Protein AF-A0A3M2SUN6-F1 (afdb_monomer_lite)

Sequence (125 aa):
STVTARDPQSGDPTRAFLTVGYGPLTETFTSDVRCDRNNWVVEAKSGAKSADSTGAAEDVFEFLNTKWVLHPLEGSGSERGTRVDLEIALEFRSRVHAAMLGAVKGEMAGVMIEAFEKRIREVGV

pLDDT: mean 75.66, std 15.85, range [38.78, 95.31]

Radius of gyration: 16.29 Å; chains: 1; bounding box: 42×30×49 Å

Secondary structure (DSSP, 8-state):
-EEEEE-TTT--EEEEEEEEEETTEEEEEEEEEEEETTTTEEEEEEETTSTT----S---EEEEEEEEEEEEE--SSS--EEEEEEEEEEEESSTTGGGSHHHHHHHHHHHHHHHHHHHHHHH--

Structure (mmCIF, N/CA/C/O backbone):
data_AF-A0A3M2SUN6-F1
#
_entry.id   AF-A0A3M2SUN6-F1
#
loop_
_atom_site.group_PDB
_atom_site.id
_atom_site.type_symbol
_atom_site.label_atom_id
_atom_site.label_alt_id
_atom_site.label_comp_id
_atom_site.label_asym_id
_atom_site.label_entity_id
_atom_site.label_seq_id
_atom_site.pdbx_PDB_ins_code
_atom_site.Cartn_x
_atom_site.Cartn_y
_atom_site.Cartn_z
_atom_site.occupancy
_atom_site.B_iso_or_equiv
_atom_site.auth_seq_id
_atom_site.auth_comp_id
_atom_site.auth_asym_id
_atom_site.auth_atom_id
_atom_site.pdbx_PDB_model_num
ATOM 1 N N . SER A 1 1 ? 2.542 7.956 -1.408 1.00 74.06 1 SER A N 1
ATOM 2 C CA . SER A 1 1 ? 1.739 7.413 -2.520 1.00 74.06 1 SER A CA 1
ATOM 3 C C . SER A 1 1 ? 0.728 8.453 -2.970 1.00 74.06 1 SER A C 1
ATOM 5 O O . SER A 1 1 ? 0.424 9.363 -2.202 1.00 74.06 1 SER A O 1
ATOM 7 N N . THR A 1 2 ? 0.207 8.318 -4.189 1.00 86.56 2 THR A N 1
ATOM 8 C CA . THR A 1 2 ? -0.761 9.260 -4.776 1.00 86.56 2 THR A CA 1
ATOM 9 C C . THR A 1 2 ? -1.858 8.486 -5.496 1.00 86.56 2 THR A C 1
ATOM 11 O O . THR A 1 2 ? -1.554 7.723 -6.405 1.00 86.56 2 THR A O 1
ATOM 14 N N . VAL A 1 3 ? -3.127 8.668 -5.116 1.00 88.69 3 VAL A N 1
ATOM 15 C CA . VAL A 1 3 ? -4.269 8.057 -5.827 1.00 88.69 3 VAL A CA 1
ATOM 16 C C . VAL A 1 3 ? -4.459 8.762 -7.166 1.00 88.69 3 VAL A C 1
ATOM 18 O O . VAL A 1 3 ? -4.572 9.984 -7.204 1.00 88.69 3 VAL A O 1
ATOM 21 N N . THR A 1 4 ? -4.508 7.995 -8.251 1.00 90.44 4 THR A N 1
ATOM 22 C CA . THR A 1 4 ? -4.609 8.510 -9.626 1.00 90.44 4 THR A CA 1
ATOM 23 C C . THR A 1 4 ? -5.959 8.218 -10.267 1.00 90.44 4 THR A C 1
ATOM 25 O O . THR A 1 4 ? -6.356 8.917 -11.195 1.00 90.44 4 THR A O 1
ATOM 28 N N . ALA A 1 5 ? -6.690 7.220 -9.766 1.00 90.12 5 ALA A N 1
ATOM 29 C CA . ALA A 1 5 ? -8.046 6.917 -10.204 1.00 90.12 5 ALA A CA 1
ATOM 30 C C . ALA A 1 5 ? -8.908 6.409 -9.044 1.00 90.12 5 ALA A C 1
ATOM 32 O O . ALA A 1 5 ? -8.403 5.804 -8.091 1.00 90.12 5 ALA A O 1
ATOM 33 N N . ARG A 1 6 ? -10.216 6.656 -9.143 1.00 95.00 6 ARG A N 1
ATOM 34 C CA . ARG A 1 6 ? -11.236 6.180 -8.206 1.00 95.00 6 ARG A CA 1
ATOM 35 C C . ARG A 1 6 ? -12.403 5.565 -8.959 1.00 95.00 6 ARG A C 1
ATOM 37 O O . ARG A 1 6 ? -12.670 5.954 -10.096 1.00 95.00 6 ARG A O 1
ATOM 44 N N . ASP A 1 7 ? -13.085 4.630 -8.316 1.00 90.31 7 ASP A N 1
ATOM 45 C CA . ASP A 1 7 ? -14.359 4.113 -8.791 1.00 90.31 7 ASP A CA 1
ATOM 46 C C . ASP A 1 7 ? -15.427 5.224 -8.728 1.00 90.31 7 ASP A C 1
ATOM 48 O O . ASP A 1 7 ? -15.547 5.892 -7.695 1.00 90.31 7 ASP A O 1
ATOM 52 N N . PRO A 1 8 ? -16.193 5.467 -9.806 1.00 91.06 8 PRO A N 1
ATOM 53 C CA . PRO A 1 8 ? -17.164 6.557 -9.849 1.00 91.06 8 PRO A CA 1
ATOM 54 C C . PRO A 1 8 ? -18.406 6.321 -8.978 1.00 91.06 8 PRO A C 1
ATOM 56 O O . PRO A 1 8 ? -19.110 7.286 -8.690 1.00 91.06 8 PRO A O 1
ATOM 59 N N . GLN A 1 9 ? -18.702 5.080 -8.577 1.00 91.81 9 GLN A N 1
ATOM 60 C CA . GLN A 1 9 ? -19.863 4.765 -7.743 1.00 91.81 9 GLN A CA 1
ATOM 61 C C . GLN A 1 9 ? -19.510 4.736 -6.255 1.00 91.81 9 GLN A C 1
ATOM 63 O O . GLN A 1 9 ? -20.203 5.359 -5.454 1.00 91.81 9 GLN A O 1
ATOM 68 N N . SER A 1 10 ? -18.442 4.034 -5.870 1.00 90.94 10 SER A N 1
ATOM 69 C CA . SER A 1 10 ? -18.051 3.888 -4.462 1.00 90.94 10 SER A CA 1
ATOM 70 C C . SER A 1 10 ? -17.086 4.974 -3.975 1.00 90.94 10 SER A C 1
ATOM 72 O O . SER A 1 10 ? -16.942 5.180 -2.768 1.00 90.94 10 SER A O 1
ATOM 74 N N . GLY A 1 11 ? -16.400 5.664 -4.893 1.00 91.81 11 GLY A N 1
ATOM 75 C CA . GLY A 1 11 ? -15.329 6.613 -4.577 1.00 91.81 11 GLY A CA 1
ATOM 76 C C . GLY A 1 11 ? -14.022 5.948 -4.125 1.00 91.81 11 GLY A C 1
ATOM 77 O O . GLY A 1 11 ? -13.062 6.650 -3.775 1.00 91.81 11 GLY A O 1
ATOM 78 N N . ASP A 1 12 ? -13.959 4.614 -4.123 1.00 91.56 12 ASP A N 1
ATOM 79 C CA . ASP A 1 12 ? -12.781 3.869 -3.684 1.00 91.56 12 ASP A CA 1
ATOM 80 C C . ASP A 1 12 ? -11.602 4.085 -4.634 1.00 91.56 12 ASP A C 1
ATOM 82 O O . ASP A 1 12 ? -11.799 4.183 -5.846 1.00 91.56 12 ASP A O 1
ATOM 86 N N . PRO A 1 13 ? -10.362 4.171 -4.125 1.00 92.00 13 PRO A N 1
ATOM 87 C CA . PRO A 1 13 ? -9.183 4.168 -4.978 1.00 92.00 13 PRO A CA 1
ATOM 88 C C . PRO A 1 13 ? -9.129 2.901 -5.833 1.00 92.00 13 PRO A C 1
ATOM 90 O O . PRO A 1 13 ? -9.254 1.796 -5.313 1.00 92.00 13 PRO A O 1
ATOM 93 N N . THR A 1 14 ? -8.883 3.067 -7.130 1.00 92.69 14 THR A N 1
ATOM 94 C CA . THR A 1 14 ? -8.721 1.953 -8.080 1.00 92.69 14 THR A CA 1
ATOM 95 C C . THR A 1 14 ? -7.324 1.903 -8.679 1.00 92.69 14 THR A C 1
ATOM 97 O O . THR A 1 14 ? -6.849 0.824 -9.018 1.00 92.69 14 THR A O 1
ATOM 100 N N . ARG A 1 15 ? -6.626 3.045 -8.759 1.00 90.94 15 ARG A N 1
ATOM 101 C CA . ARG A 1 15 ? -5.198 3.112 -9.102 1.00 90.94 15 ARG A CA 1
ATOM 102 C C . ARG A 1 15 ? -4.461 4.139 -8.260 1.00 90.94 15 ARG A C 1
ATOM 104 O O . ARG A 1 15 ? -5.015 5.184 -7.903 1.00 90.94 15 ARG A O 1
ATOM 111 N N . ALA A 1 16 ? -3.198 3.855 -7.975 1.00 88.12 16 ALA A N 1
ATOM 112 C CA . ALA A 1 16 ? -2.313 4.766 -7.269 1.00 88.12 16 ALA A CA 1
ATOM 113 C C . ALA A 1 16 ? -0.861 4.604 -7.721 1.00 88.12 16 ALA A C 1
ATOM 115 O O . ALA A 1 16 ? -0.453 3.539 -8.171 1.00 88.12 16 ALA A O 1
ATOM 116 N N . PHE A 1 17 ? -0.073 5.660 -7.551 1.00 85.44 17 PHE A N 1
ATOM 117 C CA . PHE A 1 17 ? 1.377 5.579 -7.604 1.00 85.44 17 PHE A CA 1
ATOM 118 C C . PHE A 1 17 ? 1.944 5.309 -6.214 1.00 85.44 17 PHE A C 1
ATOM 120 O O . PHE A 1 17 ? 1.608 6.000 -5.240 1.00 85.44 17 PHE A O 1
ATOM 127 N N . LEU A 1 18 ? 2.834 4.327 -6.130 1.00 80.94 18 LEU A N 1
ATOM 128 C CA . LEU A 1 18 ? 3.608 4.013 -4.941 1.00 80.94 18 LEU A CA 1
ATOM 129 C C . LEU A 1 18 ? 5.090 4.201 -5.252 1.00 80.94 18 LEU A C 1
ATOM 131 O O . LEU A 1 18 ? 5.683 3.410 -5.973 1.00 80.94 18 LEU A O 1
ATOM 135 N N . THR A 1 19 ? 5.678 5.253 -4.695 1.00 77.62 19 THR A N 1
ATOM 136 C CA . THR A 1 19 ? 7.118 5.497 -4.783 1.00 77.62 19 THR A CA 1
ATOM 137 C C . THR A 1 19 ? 7.808 4.914 -3.561 1.00 77.62 19 THR A C 1
ATOM 139 O O . THR A 1 19 ? 7.405 5.202 -2.433 1.00 77.62 19 THR A O 1
ATOM 142 N N . VAL A 1 20 ? 8.838 4.109 -3.793 1.00 72.75 20 VAL A N 1
ATOM 143 C CA . VAL A 1 20 ? 9.670 3.477 -2.770 1.00 72.75 20 VAL A CA 1
ATOM 144 C C . VAL A 1 20 ? 11.121 3.872 -3.019 1.00 72.75 20 VAL A C 1
ATOM 146 O O . VAL A 1 20 ? 11.595 3.806 -4.149 1.00 72.75 20 VAL A O 1
ATOM 149 N N . GLY A 1 21 ? 11.824 4.284 -1.965 1.00 67.56 21 GLY A N 1
ATOM 150 C CA . GLY A 1 21 ? 13.260 4.561 -2.000 1.00 67.56 21 GLY A CA 1
ATOM 151 C C . GLY A 1 21 ? 14.049 3.562 -1.154 1.00 67.56 21 GLY A C 1
ATOM 152 O O . GLY A 1 21 ? 13.596 3.184 -0.076 1.00 67.56 21 GLY A O 1
ATOM 153 N N . TYR A 1 22 ? 15.229 3.165 -1.631 1.00 66.25 22 TYR A N 1
ATOM 154 C CA . TYR A 1 22 ? 16.245 2.404 -0.900 1.00 66.25 22 TYR A CA 1
ATOM 155 C C . TYR A 1 22 ? 17.613 3.034 -1.182 1.00 66.25 22 TYR A C 1
ATOM 157 O O . TYR A 1 22 ? 18.109 2.968 -2.306 1.00 66.25 22 TYR A O 1
ATOM 165 N N . GLY A 1 23 ? 18.236 3.649 -0.172 1.00 64.62 23 GLY A N 1
ATOM 166 C CA . GLY A 1 23 ? 19.529 4.318 -0.337 1.00 64.62 23 GLY A CA 1
ATOM 167 C C . GLY A 1 23 ? 19.538 5.266 -1.555 1.00 64.62 23 GLY A C 1
ATOM 168 O O . GLY A 1 23 ? 18.750 6.210 -1.575 1.00 64.62 23 GLY A O 1
ATOM 169 N N . PRO A 1 24 ? 20.394 5.041 -2.575 1.00 64.31 24 PRO A N 1
ATOM 170 C CA . PRO A 1 24 ? 20.425 5.859 -3.791 1.00 64.31 24 PRO A CA 1
ATOM 171 C C . PRO A 1 24 ? 19.343 5.502 -4.828 1.00 64.31 24 PRO A C 1
ATOM 173 O O . PRO A 1 24 ? 19.194 6.219 -5.814 1.00 64.31 24 PRO A O 1
ATOM 176 N N . LEU A 1 25 ? 18.619 4.392 -4.656 1.00 62.59 25 LEU A N 1
ATOM 177 C CA . LEU A 1 25 ? 17.608 3.915 -5.597 1.00 62.59 25 LEU A CA 1
ATOM 178 C C . LEU A 1 25 ? 16.230 4.455 -5.216 1.00 62.59 25 LEU A C 1
ATOM 180 O O . LEU A 1 25 ? 15.852 4.486 -4.047 1.00 62.59 25 LEU A O 1
ATOM 184 N N . THR A 1 26 ? 15.455 4.878 -6.208 1.00 71.06 26 THR A N 1
ATOM 185 C CA . THR A 1 26 ? 14.054 5.272 -6.039 1.00 71.06 26 THR A CA 1
ATOM 186 C C . THR A 1 26 ? 13.261 4.751 -7.219 1.00 71.06 26 THR A C 1
ATOM 188 O O . THR A 1 26 ? 13.636 4.980 -8.365 1.00 71.06 26 THR A O 1
ATOM 191 N N . GLU A 1 27 ? 12.151 4.085 -6.933 1.00 73.38 27 GLU A N 1
ATOM 192 C CA . GLU A 1 27 ? 11.296 3.473 -7.938 1.00 73.38 27 GLU A CA 1
ATOM 193 C C . GLU A 1 27 ? 9.841 3.849 -7.695 1.00 73.38 27 GLU A C 1
ATOM 195 O O . GLU A 1 27 ? 9.403 3.983 -6.553 1.00 73.38 27 GLU A O 1
ATOM 200 N N . THR A 1 28 ? 9.089 4.061 -8.774 1.00 79.31 28 THR A N 1
ATOM 201 C CA . THR A 1 28 ? 7.661 4.374 -8.700 1.00 79.31 28 THR A CA 1
ATOM 202 C C . THR A 1 28 ? 6.857 3.309 -9.413 1.00 79.31 28 THR A C 1
ATOM 204 O O . THR A 1 28 ? 6.967 3.130 -10.62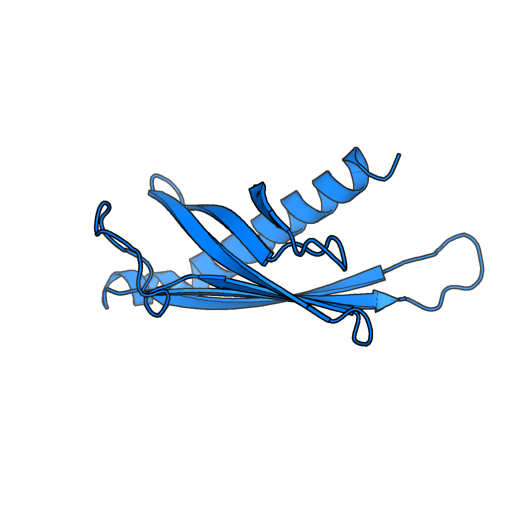1 1.00 79.31 28 THR A O 1
ATOM 207 N N . PHE A 1 29 ? 5.988 2.658 -8.653 1.00 79.94 29 PHE A N 1
ATOM 208 C CA . PHE A 1 29 ? 5.066 1.652 -9.136 1.00 79.94 29 PHE A CA 1
ATOM 209 C C . PHE A 1 29 ? 3.713 2.265 -9.460 1.00 79.94 29 PHE A C 1
ATOM 211 O O . PHE A 1 29 ? 3.179 3.060 -8.686 1.00 79.94 29 PHE A O 1
ATOM 218 N N . THR A 1 30 ? 3.123 1.836 -10.573 1.00 85.31 30 THR A N 1
ATOM 219 C CA . THR A 1 30 ? 1.686 2.002 -10.805 1.00 85.31 30 THR A CA 1
ATOM 220 C C . THR A 1 30 ? 0.973 0.784 -10.246 1.00 85.31 30 THR A C 1
ATOM 222 O O . THR A 1 30 ? 1.209 -0.334 -10.702 1.00 85.31 30 THR A O 1
ATOM 225 N N . SER A 1 31 ? 0.131 1.004 -9.243 1.00 86.06 31 SER A N 1
ATOM 226 C CA . SER A 1 31 ? -0.565 -0.050 -8.516 1.00 86.06 31 SER A CA 1
ATOM 227 C C . SER A 1 31 ? -2.056 -0.036 -8.823 1.00 86.06 31 SER A C 1
ATOM 229 O O . SER A 1 31 ? -2.694 1.019 -8.755 1.00 86.06 31 SER A O 1
ATOM 231 N N . ASP A 1 32 ? -2.621 -1.216 -9.064 1.00 91.06 32 ASP A N 1
ATOM 232 C CA . ASP A 1 32 ? -4.062 -1.445 -9.005 1.00 91.06 32 ASP A CA 1
ATOM 233 C C . ASP A 1 32 ? -4.477 -1.594 -7.540 1.00 91.06 32 ASP A C 1
ATOM 235 O O . ASP A 1 32 ? -3.904 -2.399 -6.797 1.00 91.06 32 ASP A O 1
ATOM 239 N N . VAL A 1 33 ? -5.463 -0.805 -7.117 1.00 92.56 33 VAL A N 1
ATOM 240 C CA . VAL A 1 33 ? -5.933 -0.746 -5.730 1.00 92.56 33 VAL A CA 1
ATOM 241 C C . VAL A 1 33 ? -7.303 -1.397 -5.620 1.00 92.56 33 VAL A C 1
ATOM 243 O O . VAL A 1 33 ? -8.186 -1.173 -6.448 1.0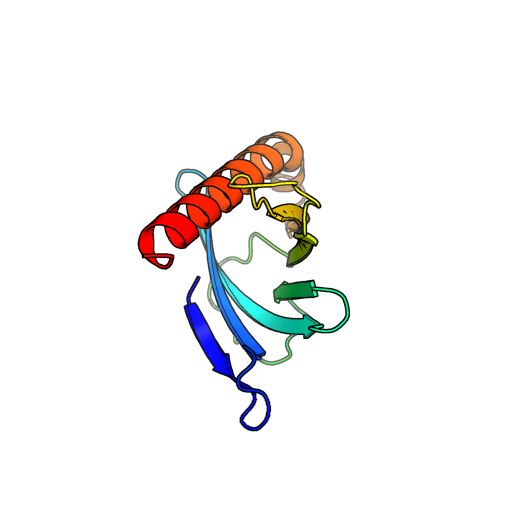0 92.56 33 VAL A O 1
ATOM 246 N N . ARG A 1 34 ? -7.481 -2.224 -4.591 1.00 94.00 34 ARG A N 1
ATOM 247 C CA . ARG A 1 34 ? -8.758 -2.854 -4.253 1.00 94.00 34 ARG A CA 1
ATOM 248 C C . ARG A 1 34 ? -9.070 -2.616 -2.790 1.00 94.00 34 ARG A C 1
ATOM 250 O O . ARG A 1 34 ? -8.221 -2.833 -1.928 1.00 94.00 34 ARG A O 1
ATOM 257 N N . CYS A 1 35 ? -10.302 -2.209 -2.522 1.00 93.56 35 CYS A N 1
ATOM 258 C CA . CYS A 1 35 ? -10.806 -2.002 -1.174 1.00 93.56 35 CYS A CA 1
ATOM 259 C C . CYS A 1 35 ? -11.934 -2.995 -0.900 1.00 93.56 35 CYS A C 1
ATOM 261 O O . CYS A 1 35 ? -12.898 -3.071 -1.658 1.00 93.56 35 CYS A O 1
ATOM 263 N N . ASP A 1 36 ? -11.822 -3.730 0.199 1.00 93.88 36 ASP A N 1
ATOM 264 C CA . ASP A 1 36 ? -12.894 -4.544 0.755 1.00 93.88 36 ASP A CA 1
ATOM 265 C C . ASP A 1 36 ? -13.328 -3.923 2.083 1.00 93.88 36 ASP A C 1
ATOM 267 O O . ASP A 1 36 ? -12.684 -4.083 3.122 1.00 93.88 36 ASP A O 1
ATOM 271 N N . ARG A 1 37 ? -14.430 -3.174 2.031 1.00 89.62 37 ARG A N 1
ATOM 272 C CA . ARG A 1 37 ? -14.983 -2.459 3.187 1.00 89.62 37 ARG A CA 1
ATOM 273 C C . ARG A 1 37 ? -15.620 -3.390 4.215 1.00 89.62 37 ARG A C 1
ATOM 275 O O . ARG A 1 37 ? -15.694 -3.015 5.378 1.00 89.62 37 ARG A O 1
ATOM 282 N N . ASN A 1 38 ? -16.056 -4.583 3.811 1.00 92.25 38 ASN A N 1
ATOM 283 C CA . ASN A 1 38 ? -16.674 -5.540 4.729 1.00 92.25 38 ASN A CA 1
ATOM 284 C C . ASN A 1 38 ? -15.619 -6.187 5.627 1.00 92.25 38 ASN A C 1
ATOM 286 O O . ASN A 1 38 ? -15.869 -6.422 6.806 1.00 92.25 38 ASN A O 1
ATOM 290 N N . ASN A 1 39 ? -14.434 -6.434 5.069 1.00 92.69 39 ASN A N 1
ATOM 291 C CA . ASN A 1 39 ? -13.322 -7.061 5.779 1.00 92.69 39 ASN A CA 1
ATOM 292 C C . ASN A 1 39 ? -12.245 -6.066 6.238 1.00 92.69 39 ASN A C 1
ATOM 294 O O . ASN A 1 39 ? -11.243 -6.486 6.809 1.00 92.69 39 ASN A O 1
ATOM 298 N N . TRP A 1 40 ? -12.439 -4.765 5.996 1.00 93.62 40 TRP A N 1
ATOM 299 C CA . TRP A 1 40 ? -11.473 -3.704 6.305 1.00 93.62 40 TRP A CA 1
ATOM 300 C C . TRP A 1 40 ? -10.083 -3.961 5.708 1.00 93.62 40 TRP A C 1
ATOM 302 O O . TRP A 1 40 ? -9.056 -3.782 6.366 1.00 93.62 40 TRP A O 1
ATOM 312 N N . VAL A 1 41 ? -10.062 -4.383 4.441 1.00 95.00 41 VAL A N 1
ATOM 313 C CA . VAL A 1 41 ? -8.835 -4.709 3.706 1.00 95.00 41 VAL A CA 1
ATOM 314 C C . VAL A 1 41 ? -8.606 -3.720 2.569 1.00 95.00 41 VAL A C 1
ATOM 316 O O . VAL A 1 41 ? -9.518 -3.409 1.803 1.00 95.00 41 VAL A O 1
ATOM 319 N N . VAL A 1 42 ? -7.362 -3.268 2.414 1.00 94.19 42 VAL A N 1
ATOM 320 C CA . VAL A 1 42 ? -6.901 -2.528 1.234 1.00 94.19 42 VAL A CA 1
ATOM 321 C C . VAL A 1 42 ? -5.701 -3.246 0.631 1.00 94.19 42 VAL A C 1
ATOM 323 O O . VAL A 1 42 ? -4.676 -3.413 1.286 1.00 94.19 42 VAL A O 1
ATOM 326 N N . GLU A 1 43 ? -5.815 -3.655 -0.629 1.00 94.12 43 GLU A N 1
ATOM 327 C CA . GLU A 1 43 ? -4.723 -4.251 -1.395 1.00 94.12 43 GLU A CA 1
ATOM 328 C C . GLU A 1 43 ? -4.241 -3.281 -2.474 1.00 94.12 43 GLU A C 1
ATOM 330 O O . GLU A 1 43 ? -5.052 -2.689 -3.183 1.00 94.12 43 GLU A O 1
ATOM 335 N N . ALA A 1 44 ? -2.927 -3.169 -2.652 1.00 91.25 44 ALA A N 1
ATOM 336 C CA . ALA A 1 44 ? -2.317 -2.501 -3.796 1.00 91.25 44 ALA A CA 1
ATOM 337 C C . ALA A 1 44 ? -1.344 -3.467 -4.470 1.00 91.25 44 ALA A C 1
ATOM 339 O O . ALA A 1 44 ? -0.429 -3.972 -3.817 1.00 91.25 44 ALA A O 1
ATOM 340 N N . LYS A 1 45 ? -1.559 -3.745 -5.758 1.00 89.06 45 LYS A N 1
ATOM 341 C CA . LYS A 1 45 ? -0.767 -4.704 -6.537 1.00 89.06 45 LYS A CA 1
ATOM 342 C C . LYS A 1 45 ? -0.075 -3.993 -7.684 1.00 89.06 45 LYS A C 1
ATOM 344 O O . LYS A 1 45 ? -0.728 -3.285 -8.444 1.00 89.06 45 LYS A O 1
ATOM 349 N N . SER A 1 46 ? 1.232 -4.185 -7.801 1.00 81.44 46 SER A N 1
ATOM 350 C CA . SER A 1 46 ? 2.079 -3.490 -8.775 1.00 81.44 46 SER A CA 1
ATOM 351 C C . SER A 1 46 ? 3.117 -4.454 -9.326 1.00 81.44 46 SER A C 1
ATOM 353 O O . SER A 1 46 ? 3.621 -5.272 -8.568 1.00 81.44 46 SER A O 1
ATOM 355 N N . GLY A 1 47 ? 3.444 -4.372 -10.615 1.00 70.69 47 GLY A N 1
ATOM 356 C CA . GLY A 1 47 ? 4.346 -5.321 -11.282 1.00 70.69 47 GLY A CA 1
ATOM 357 C C . GLY A 1 47 ? 3.737 -5.941 -12.540 1.00 70.69 47 GLY A C 1
ATOM 358 O O . GLY A 1 47 ? 2.562 -5.724 -12.838 1.00 70.69 47 GLY A O 1
ATOM 359 N N . ALA A 1 48 ? 4.542 -6.702 -13.286 1.00 53.81 48 ALA A N 1
ATOM 360 C CA . ALA A 1 48 ? 4.415 -7.026 -14.720 1.00 53.81 48 ALA A CA 1
ATOM 361 C C . ALA A 1 48 ? 3.218 -7.904 -15.180 1.00 53.81 48 ALA A C 1
ATOM 363 O O . ALA A 1 48 ? 3.333 -8.699 -16.113 1.00 53.81 48 ALA A O 1
ATOM 364 N N . LYS A 1 49 ? 2.036 -7.754 -14.577 1.00 44.09 49 LYS A N 1
ATOM 365 C CA . LYS A 1 49 ? 0.757 -8.234 -15.131 1.00 44.09 49 LYS A CA 1
ATOM 366 C C . LYS A 1 49 ? -0.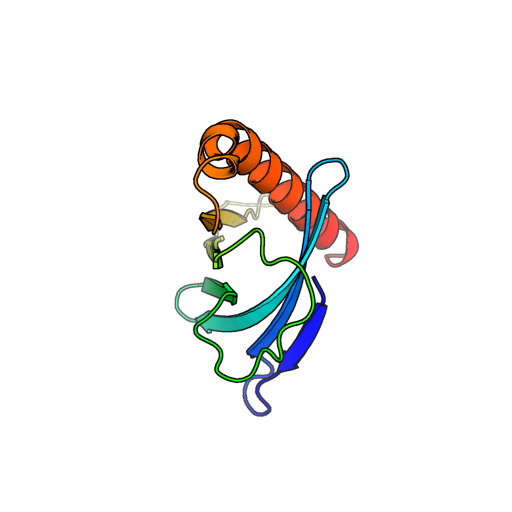274 -7.120 -15.339 1.00 44.09 49 LYS A C 1
ATOM 368 O O . LYS A 1 49 ? -1.460 -7.413 -15.450 1.00 44.09 49 LYS A O 1
ATOM 373 N N . SER A 1 50 ? 0.159 -5.864 -15.431 1.00 41.94 50 SER A N 1
ATOM 374 C CA . SER A 1 50 ? -0.662 -4.802 -16.018 1.00 41.94 50 SER A CA 1
ATOM 375 C C . SER A 1 50 ? -0.173 -4.587 -17.452 1.00 41.94 50 SER A C 1
ATOM 377 O O . SER A 1 50 ? 0.978 -4.219 -17.666 1.00 41.94 50 SER A O 1
ATOM 379 N N . ALA A 1 51 ? -1.007 -4.920 -18.439 1.00 42.56 51 ALA A N 1
ATOM 380 C CA . ALA A 1 51 ? -0.661 -5.061 -19.861 1.00 42.56 51 ALA A CA 1
ATOM 381 C C . ALA A 1 51 ? -0.285 -3.747 -20.589 1.00 42.56 51 ALA A C 1
ATOM 383 O O . ALA A 1 51 ? -0.317 -3.709 -21.814 1.00 42.56 51 ALA A O 1
ATOM 384 N N . ASP A 1 52 ? 0.071 -2.692 -19.853 1.00 45.28 52 ASP A N 1
ATOM 385 C CA . ASP A 1 52 ? 0.188 -1.320 -20.363 1.00 45.28 52 ASP A CA 1
ATOM 386 C C . ASP A 1 52 ? 1.479 -0.593 -19.936 1.00 45.28 52 ASP A C 1
ATOM 388 O O . ASP A 1 52 ? 1.624 0.611 -20.147 1.00 45.28 52 ASP A O 1
ATOM 392 N N . SER A 1 53 ? 2.461 -1.284 -19.344 1.00 43.00 53 SER A N 1
ATOM 393 C CA . SER A 1 53 ? 3.749 -0.655 -19.025 1.00 43.00 53 SER A CA 1
ATOM 394 C C . SER A 1 53 ? 4.652 -0.602 -20.264 1.00 43.00 53 SER A C 1
ATOM 396 O O . SER A 1 53 ? 5.410 -1.534 -20.543 1.00 43.00 53 SER A O 1
ATOM 398 N N . THR A 1 54 ? 4.591 0.502 -21.012 1.00 41.34 54 THR A N 1
ATOM 399 C CA . THR A 1 54 ? 5.623 0.872 -21.990 1.00 41.34 54 THR A CA 1
ATOM 400 C C . THR A 1 54 ? 6.956 1.035 -21.258 1.00 41.34 54 THR A C 1
ATOM 402 O O . THR A 1 54 ? 7.107 1.934 -20.431 1.00 41.34 54 THR A O 1
ATOM 405 N N . GLY A 1 55 ? 7.890 0.120 -21.518 1.00 47.03 55 GLY A N 1
ATOM 406 C CA . GLY A 1 55 ? 9.111 -0.058 -20.736 1.00 47.03 55 GLY A CA 1
ATOM 407 C C . GLY A 1 55 ? 10.052 1.144 -20.745 1.00 47.03 55 GLY A C 1
ATOM 408 O O . GLY A 1 55 ? 10.770 1.370 -21.716 1.00 47.03 55 GLY A O 1
ATOM 409 N N . ALA A 1 56 ? 10.107 1.861 -19.625 1.00 40.53 56 ALA A N 1
ATOM 410 C CA . ALA A 1 56 ? 11.120 2.879 -19.380 1.00 40.53 56 ALA A CA 1
ATOM 411 C C . ALA A 1 56 ? 11.400 3.035 -17.878 1.00 40.53 56 ALA A C 1
ATOM 413 O O . ALA A 1 56 ? 10.839 3.904 -17.220 1.00 40.53 56 ALA A O 1
ATOM 414 N N . ALA A 1 57 ? 12.252 2.151 -17.367 1.00 39.22 57 ALA A N 1
ATOM 415 C CA . ALA A 1 57 ? 13.251 2.323 -16.305 1.00 39.22 57 ALA A CA 1
ATOM 416 C C . ALA A 1 57 ? 13.658 0.911 -15.869 1.00 39.22 57 ALA A C 1
ATOM 418 O O . ALA A 1 57 ? 12.831 0.004 -15.871 1.00 39.22 57 ALA A O 1
ATOM 419 N N . GLU A 1 58 ? 14.940 0.705 -15.594 1.00 49.47 58 GLU A N 1
ATOM 420 C CA . GLU A 1 58 ? 15.524 -0.575 -15.194 1.00 49.47 58 GLU A CA 1
ATOM 421 C C . GLU A 1 58 ? 14.739 -1.198 -14.029 1.00 49.47 58 GLU A C 1
ATOM 423 O O . GLU A 1 58 ? 14.826 -0.752 -12.892 1.00 49.47 58 GLU A O 1
ATOM 428 N N . ASP A 1 59 ? 13.925 -2.201 -14.359 1.00 55.16 59 ASP A N 1
ATOM 429 C CA . ASP A 1 59 ? 12.889 -2.781 -13.500 1.00 55.16 59 ASP A CA 1
ATOM 430 C C . ASP A 1 59 ? 13.562 -3.683 -12.449 1.00 55.16 59 ASP A C 1
ATOM 432 O O . ASP A 1 59 ? 13.832 -4.868 -12.682 1.00 55.16 59 ASP A O 1
ATOM 436 N N . VAL A 1 60 ? 13.951 -3.088 -11.320 1.00 57.66 60 VAL A N 1
ATOM 437 C CA . VAL A 1 60 ? 14.637 -3.783 -10.223 1.00 57.66 60 VAL A CA 1
ATOM 438 C C . VAL A 1 60 ? 13.671 -4.764 -9.547 1.00 57.66 60 VAL A C 1
ATOM 440 O O . VAL A 1 60 ? 14.081 -5.872 -9.176 1.00 57.66 60 VAL A O 1
ATOM 443 N N . PHE A 1 61 ? 12.382 -4.419 -9.477 1.00 62.94 61 PHE A N 1
ATOM 444 C CA . PHE A 1 61 ? 11.325 -5.249 -8.904 1.00 62.94 61 PHE A CA 1
ATOM 445 C C . PHE A 1 61 ? 10.439 -5.870 -9.992 1.00 62.94 61 PHE A C 1
ATOM 447 O O . PHE A 1 61 ? 10.005 -5.224 -10.932 1.00 62.94 61 PHE A O 1
ATOM 454 N N . GLU A 1 62 ? 10.134 -7.157 -9.861 1.00 69.75 62 GLU A N 1
ATOM 455 C CA . GLU A 1 62 ? 9.141 -7.833 -10.698 1.00 69.75 62 GLU A CA 1
ATOM 456 C C . GLU A 1 62 ? 7.715 -7.488 -10.258 1.00 69.75 62 GLU A C 1
ATOM 458 O O . GLU A 1 62 ? 6.832 -7.267 -11.095 1.00 69.75 62 GLU A O 1
ATOM 463 N N . PHE A 1 63 ? 7.505 -7.415 -8.940 1.00 76.88 63 PHE A N 1
ATOM 464 C CA . PHE A 1 63 ? 6.270 -6.929 -8.346 1.00 76.88 63 PHE A CA 1
ATOM 465 C C . PHE A 1 63 ? 6.474 -6.390 -6.928 1.00 76.88 63 PHE A C 1
ATOM 467 O O . PHE A 1 63 ? 7.383 -6.795 -6.201 1.00 76.88 63 PHE A O 1
ATOM 474 N N . LEU A 1 64 ? 5.548 -5.524 -6.523 1.00 80.94 64 LEU A N 1
ATOM 475 C CA . LEU A 1 64 ? 5.343 -5.064 -5.160 1.00 80.94 64 LEU A CA 1
ATOM 476 C C . LEU A 1 64 ? 3.843 -5.073 -4.863 1.00 80.94 64 LEU A C 1
ATOM 478 O O . LEU A 1 64 ? 3.071 -4.283 -5.416 1.00 80.94 64 LEU A O 1
ATOM 482 N N . ASN A 1 65 ? 3.453 -5.957 -3.953 1.00 87.69 65 ASN A N 1
ATOM 483 C CA . ASN A 1 65 ? 2.097 -6.096 -3.458 1.00 87.69 65 ASN A CA 1
ATOM 484 C C . ASN A 1 65 ? 2.067 -5.743 -1.974 1.00 87.69 65 ASN A C 1
ATOM 486 O O . ASN A 1 65 ? 2.851 -6.267 -1.180 1.00 87.69 65 ASN A O 1
ATOM 490 N N . THR A 1 66 ? 1.128 -4.886 -1.600 1.00 89.44 66 THR A N 1
ATOM 491 C CA . THR A 1 66 ? 0.855 -4.562 -0.200 1.00 89.44 66 THR A CA 1
ATOM 492 C C . THR A 1 66 ? -0.589 -4.890 0.124 1.00 89.44 66 THR A C 1
ATOM 494 O O . THR A 1 66 ? -1.482 -4.674 -0.699 1.00 89.44 66 THR A O 1
ATOM 497 N N . LYS A 1 67 ? -0.815 -5.428 1.317 1.00 93.50 67 LYS A N 1
ATOM 498 C CA . LYS A 1 67 ? -2.140 -5.685 1.864 1.00 93.50 67 LYS A CA 1
ATOM 499 C C . LYS A 1 67 ? -2.183 -5.133 3.279 1.00 93.50 67 LYS A C 1
ATOM 501 O O . LYS A 1 67 ? -1.352 -5.473 4.115 1.00 93.50 67 LYS A O 1
ATOM 506 N N . TRP A 1 68 ? -3.158 -4.272 3.508 1.00 93.19 68 TRP A N 1
ATOM 507 C CA . TRP A 1 68 ? -3.410 -3.607 4.772 1.00 93.19 68 TRP A CA 1
ATOM 508 C C . TRP A 1 68 ? -4.708 -4.157 5.333 1.00 93.19 68 TRP A C 1
ATOM 510 O O . TRP A 1 68 ? -5.728 -4.117 4.645 1.00 93.19 68 TRP A O 1
ATOM 520 N N . VAL A 1 69 ? -4.670 -4.665 6.558 1.00 95.31 69 VAL A N 1
ATOM 521 C CA . VAL A 1 69 ? -5.851 -5.165 7.266 1.00 95.31 69 VAL A CA 1
ATOM 522 C C . VAL A 1 69 ? -6.031 -4.342 8.529 1.00 95.31 69 VAL A C 1
ATOM 524 O O . VAL A 1 69 ? -5.103 -4.216 9.329 1.00 95.31 69 VAL A O 1
ATOM 527 N N . LEU A 1 70 ? -7.207 -3.739 8.691 1.00 92.19 70 LEU A N 1
ATOM 528 C CA . LEU A 1 70 ? -7.518 -2.912 9.848 1.00 92.19 70 LEU A CA 1
ATOM 529 C C . LEU A 1 70 ? -8.402 -3.694 10.820 1.00 92.19 70 LEU A C 1
ATOM 531 O O . LEU A 1 70 ? -9.462 -4.201 10.461 1.00 92.19 70 LEU A O 1
ATOM 535 N N . HIS A 1 71 ? -7.974 -3.740 12.074 1.00 91.75 71 HIS A N 1
ATOM 536 C CA . HIS A 1 71 ? -8.669 -4.395 13.169 1.00 91.75 71 HIS A CA 1
ATOM 537 C C . HIS A 1 71 ? -9.052 -3.345 14.217 1.00 91.75 71 HIS A C 1
ATOM 539 O O . HIS A 1 71 ? -8.165 -2.796 14.882 1.00 91.75 71 HIS A O 1
ATOM 545 N N . PRO A 1 72 ? -10.351 -3.046 14.392 1.00 87.25 72 PRO A N 1
ATOM 546 C CA . PRO A 1 72 ? -10.806 -2.229 15.508 1.00 87.25 72 PRO A CA 1
ATOM 547 C C . PRO A 1 72 ? -10.374 -2.881 16.824 1.00 87.25 72 PRO A C 1
ATOM 549 O O . PRO A 1 72 ? -10.601 -4.074 17.027 1.00 87.25 72 PRO A O 1
ATOM 552 N N . LEU A 1 73 ? -9.729 -2.118 17.706 1.00 85.75 73 LEU A N 1
ATOM 553 C CA . LEU A 1 73 ? -9.446 -2.590 19.055 1.00 85.75 73 LEU A CA 1
ATOM 554 C C . LEU A 1 73 ? -10.621 -2.197 19.945 1.00 85.75 73 LEU A C 1
ATOM 556 O O . LEU A 1 73 ? -10.931 -1.015 20.099 1.00 85.75 73 LEU A O 1
ATOM 560 N N . GLU A 1 74 ? -11.280 -3.204 20.510 1.00 76.69 74 GLU A N 1
ATOM 561 C CA . GLU A 1 74 ? -12.315 -3.022 21.523 1.00 76.69 74 GLU A CA 1
ATOM 562 C C . GLU A 1 74 ? -11.663 -2.388 22.764 1.00 76.69 74 GLU A C 1
ATOM 564 O O . GLU A 1 74 ? -10.897 -3.036 23.477 1.00 76.69 74 GLU A O 1
ATOM 569 N N . GLY A 1 75 ? -11.927 -1.103 22.997 1.00 63.25 75 GLY A N 1
ATOM 570 C CA . GLY A 1 75 ? -11.448 -0.359 24.160 1.00 63.25 75 GLY A CA 1
ATOM 571 C C . GLY A 1 75 ? -12.618 0.250 24.927 1.00 63.25 75 GLY A C 1
ATOM 572 O O . GLY A 1 75 ? -13.497 0.881 24.338 1.00 63.25 75 GLY A O 1
ATOM 573 N N . SER A 1 76 ? -12.647 0.083 26.249 1.00 56.00 76 SER A N 1
ATOM 574 C CA . SER A 1 76 ? -13.597 0.788 27.113 1.00 56.00 76 SER A CA 1
ATOM 575 C C . SER A 1 76 ? -13.045 2.175 27.468 1.00 56.00 76 SER A C 1
ATOM 577 O O . SER A 1 76 ? -12.085 2.271 28.226 1.00 56.00 76 SER A O 1
ATOM 579 N N . GLY A 1 77 ? -13.649 3.251 26.953 1.00 65.12 77 GLY A N 1
ATOM 580 C CA . GLY A 1 77 ? -13.292 4.638 27.298 1.00 65.12 77 GLY A CA 1
ATOM 581 C C . GLY A 1 77 ? -12.577 5.413 26.181 1.00 65.12 77 GLY A C 1
ATOM 582 O O . GLY A 1 77 ? -12.911 5.264 25.006 1.00 65.12 77 GLY A O 1
ATOM 583 N N . SER A 1 78 ? -11.630 6.284 26.554 1.00 59.59 78 SER A N 1
ATOM 584 C CA . SER A 1 78 ? -10.902 7.210 25.660 1.00 59.59 78 SER A CA 1
ATOM 585 C C . SER A 1 78 ? -9.829 6.543 24.783 1.00 59.59 78 SER A C 1
ATOM 587 O O . SER A 1 78 ? -9.214 7.211 23.957 1.00 59.59 78 SER A O 1
ATOM 589 N N . GLU A 1 79 ? -9.599 5.240 24.943 1.00 60.31 79 GLU A N 1
ATOM 590 C CA . GLU A 1 79 ? -8.555 4.471 24.254 1.00 60.31 79 GLU A CA 1
ATOM 591 C C . GLU A 1 79 ? -9.124 3.712 23.045 1.00 60.31 79 GLU A C 1
ATOM 593 O O . GLU A 1 79 ? -9.079 2.485 22.967 1.00 60.31 79 GLU A O 1
ATOM 598 N N . ARG A 1 80 ? -9.700 4.441 22.082 1.00 75.00 80 ARG A N 1
ATOM 599 C CA . ARG A 1 80 ? -10.080 3.844 20.793 1.00 75.00 80 ARG A CA 1
ATOM 600 C C . ARG A 1 80 ? -8.825 3.649 19.947 1.00 75.00 80 ARG A C 1
ATOM 602 O O . ARG A 1 80 ? -8.256 4.618 19.453 1.00 75.00 80 ARG A O 1
ATOM 609 N N . GLY A 1 81 ? -8.405 2.398 19.788 1.00 82.06 81 GLY A N 1
ATOM 610 C CA . GLY A 1 81 ? -7.273 2.012 18.950 1.00 82.06 81 GLY A CA 1
ATOM 611 C C . GLY A 1 81 ? -7.713 1.287 17.680 1.00 82.06 81 GLY A C 1
ATOM 612 O O . GLY A 1 81 ? -8.795 0.710 17.600 1.00 82.06 81 GLY A O 1
ATOM 613 N N . THR A 1 82 ? -6.858 1.284 16.666 1.00 88.19 82 THR A N 1
ATOM 614 C CA . THR A 1 82 ? -6.977 0.379 15.519 1.00 88.19 82 THR A CA 1
ATOM 615 C C . THR A 1 82 ? -5.633 -0.293 15.339 1.00 88.19 82 THR A C 1
ATOM 617 O O . THR A 1 82 ? -4.614 0.382 15.199 1.00 88.19 82 THR A O 1
ATOM 620 N N . ARG A 1 83 ? -5.623 -1.622 15.366 1.00 89.81 83 ARG A N 1
ATOM 621 C CA . ARG A 1 83 ? -4.455 -2.397 14.970 1.00 89.81 83 ARG A CA 1
ATOM 622 C C . ARG A 1 83 ? -4.446 -2.484 13.451 1.00 89.81 83 ARG A C 1
ATOM 624 O O . ARG A 1 83 ? -5.468 -2.786 12.845 1.00 89.81 83 ARG A O 1
ATOM 631 N N . VAL A 1 84 ? -3.293 -2.231 12.849 1.00 90.94 84 VAL A N 1
ATOM 632 C CA . VAL A 1 84 ? -3.112 -2.312 11.401 1.00 90.94 84 VAL A CA 1
ATOM 633 C C . VAL A 1 84 ? -2.046 -3.354 11.114 1.00 90.94 84 VAL A C 1
ATOM 635 O O . VAL A 1 84 ? -0.903 -3.196 11.535 1.00 90.94 84 VAL A O 1
ATOM 638 N N . ASP A 1 85 ? -2.430 -4.410 10.408 1.00 92.69 85 ASP A N 1
ATOM 639 C CA . ASP A 1 85 ? -1.504 -5.434 9.942 1.00 92.69 85 ASP A CA 1
ATOM 640 C C . ASP A 1 85 ? -1.109 -5.115 8.489 1.00 92.69 85 ASP A C 1
ATOM 642 O O . ASP A 1 85 ? -1.962 -4.974 7.607 1.00 92.69 85 ASP A O 1
ATOM 646 N N . LEU A 1 86 ? 0.199 -4.964 8.255 1.00 89.56 86 LEU A N 1
ATOM 647 C CA . LEU A 1 86 ? 0.792 -4.693 6.945 1.00 89.56 86 LEU A CA 1
ATOM 648 C C . LEU A 1 86 ? 1.516 -5.939 6.432 1.00 89.56 86 LEU A C 1
ATOM 650 O O . LEU A 1 86 ? 2.551 -6.344 6.963 1.00 89.56 86 LEU A O 1
ATOM 654 N N . GLU A 1 87 ? 1.004 -6.508 5.347 1.00 90.62 87 GLU A N 1
ATOM 655 C CA . GLU A 1 87 ? 1.658 -7.572 4.595 1.00 90.62 87 GLU A CA 1
ATOM 656 C C . GLU A 1 87 ? 2.311 -6.988 3.336 1.00 90.62 87 GLU A C 1
ATOM 658 O O . GLU A 1 87 ? 1.655 -6.332 2.524 1.00 90.62 87 GLU A O 1
ATOM 663 N N . ILE A 1 88 ? 3.609 -7.250 3.150 1.00 85.06 88 ILE A N 1
ATOM 664 C CA . ILE A 1 88 ? 4.363 -6.838 1.959 1.00 85.06 88 ILE A CA 1
ATOM 665 C C . ILE A 1 88 ? 4.932 -8.083 1.279 1.00 85.06 88 ILE A C 1
ATOM 667 O O . ILE A 1 88 ? 5.714 -8.839 1.876 1.00 85.06 88 ILE A O 1
ATOM 671 N N . ALA A 1 89 ? 4.570 -8.266 0.013 1.00 83.38 89 ALA A N 1
ATOM 672 C CA . ALA A 1 89 ? 5.134 -9.267 -0.878 1.00 83.38 89 ALA A CA 1
ATOM 673 C C . ALA A 1 89 ? 5.822 -8.557 -2.043 1.00 83.38 89 ALA A C 1
ATOM 675 O O . ALA A 1 89 ? 5.230 -7.700 -2.691 1.00 83.38 89 ALA A O 1
ATOM 676 N N . LEU A 1 90 ? 7.076 -8.906 -2.295 1.00 76.62 90 LEU A N 1
ATOM 677 C CA . LEU A 1 90 ? 7.881 -8.293 -3.339 1.00 76.62 90 LEU A CA 1
ATOM 678 C C . LEU A 1 90 ? 8.819 -9.336 -3.943 1.00 76.62 90 LEU A C 1
ATOM 680 O O . LEU A 1 90 ? 9.285 -10.226 -3.227 1.00 76.62 90 LEU A O 1
ATOM 684 N N . GLU A 1 91 ? 9.091 -9.210 -5.235 1.00 73.19 91 GLU A N 1
ATOM 685 C CA . GLU A 1 91 ? 10.065 -10.024 -5.965 1.00 73.19 91 GLU A CA 1
ATOM 686 C C . GLU A 1 91 ? 10.959 -9.107 -6.795 1.00 73.19 91 GLU A C 1
ATOM 688 O O . GLU A 1 91 ? 10.498 -8.097 -7.321 1.00 73.19 91 GLU A O 1
ATOM 693 N N . PHE A 1 92 ? 12.245 -9.441 -6.879 1.00 66.56 92 PHE A N 1
ATOM 694 C CA . PHE A 1 92 ? 13.239 -8.684 -7.634 1.00 66.56 92 PHE A CA 1
ATOM 695 C C . PHE A 1 92 ? 13.620 -9.440 -8.901 1.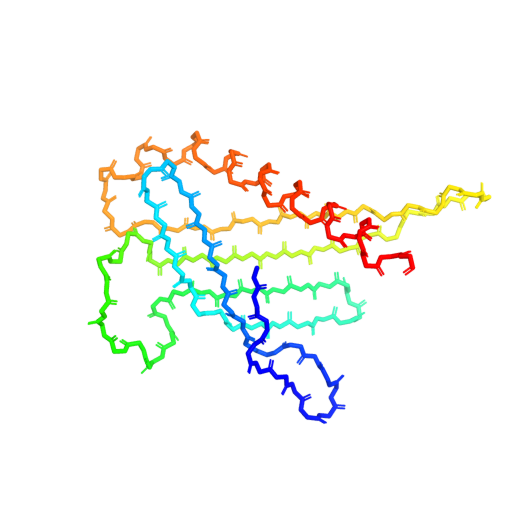00 66.56 92 PHE A C 1
ATOM 697 O O . PHE A 1 92 ? 13.870 -10.644 -8.847 1.00 66.56 92 PHE A O 1
ATOM 704 N N . ARG A 1 93 ? 13.776 -8.729 -10.023 1.00 63.44 93 ARG A N 1
ATOM 705 C CA . ARG A 1 93 ? 14.112 -9.360 -11.311 1.00 63.44 93 ARG A CA 1
ATOM 706 C C . ARG A 1 93 ? 15.506 -9.978 -11.368 1.00 63.44 93 ARG A C 1
ATOM 708 O O . ARG A 1 93 ? 15.773 -10.823 -12.219 1.00 63.44 93 ARG A O 1
ATOM 715 N N . SER A 1 94 ? 16.431 -9.564 -10.503 1.00 61.50 94 SER A N 1
ATOM 716 C CA . SER A 1 94 ? 17.823 -10.018 -10.569 1.00 61.50 94 SER A CA 1
ATOM 717 C C . SER A 1 94 ? 18.266 -10.774 -9.315 1.00 61.50 94 SER A C 1
ATOM 719 O O . SER A 1 94 ? 18.128 -10.327 -8.176 1.00 61.50 94 SER A O 1
ATOM 721 N N . ARG A 1 95 ? 18.877 -11.941 -9.551 1.00 51.41 95 ARG A N 1
ATOM 722 C CA . ARG A 1 95 ? 19.307 -12.904 -8.521 1.00 51.41 95 ARG A CA 1
ATOM 723 C C . ARG A 1 95 ? 20.360 -12.363 -7.546 1.00 51.41 95 ARG A C 1
ATOM 725 O O . ARG A 1 95 ? 20.487 -12.897 -6.452 1.00 51.41 95 ARG A O 1
ATOM 732 N N . VAL A 1 96 ? 21.098 -11.316 -7.923 1.00 57.03 96 VAL A N 1
ATOM 733 C CA . VAL A 1 96 ? 22.099 -10.662 -7.057 1.00 57.03 96 VAL A CA 1
ATOM 734 C C . VAL A 1 96 ? 21.428 -9.729 -6.038 1.00 57.03 96 VAL A C 1
ATOM 736 O O . VAL A 1 96 ? 21.834 -9.702 -4.880 1.00 57.03 96 VAL A O 1
ATOM 739 N N . HIS A 1 97 ? 20.347 -9.039 -6.421 1.00 56.97 97 HIS A N 1
ATOM 740 C CA . HIS A 1 97 ? 19.598 -8.148 -5.523 1.00 56.97 97 HIS A CA 1
ATOM 741 C C . HIS A 1 97 ? 18.732 -8.930 -4.518 1.00 56.97 97 HIS A C 1
ATOM 743 O O . HIS A 1 97 ? 18.504 -8.469 -3.401 1.00 56.97 97 HIS A O 1
ATOM 749 N N . ALA A 1 98 ? 18.350 -10.170 -4.850 1.00 54.66 98 ALA A N 1
ATOM 750 C CA . ALA A 1 98 ? 17.626 -11.072 -3.950 1.00 54.66 98 ALA A CA 1
ATOM 751 C C . ALA A 1 98 ? 18.408 -11.457 -2.672 1.00 54.66 98 ALA A C 1
ATOM 753 O O . ALA A 1 98 ? 17.799 -11.843 -1.678 1.00 54.66 98 ALA A O 1
ATOM 754 N N . ALA A 1 99 ? 19.741 -11.332 -2.647 1.00 54.34 99 ALA A N 1
ATOM 755 C CA . ALA A 1 99 ? 20.534 -11.589 -1.439 1.00 54.34 99 ALA A CA 1
ATOM 756 C C . ALA A 1 99 ? 20.474 -10.433 -0.414 1.00 54.34 99 ALA A C 1
ATOM 758 O O . ALA A 1 99 ? 20.676 -10.663 0.776 1.00 54.34 99 ALA A O 1
ATOM 759 N N . MET A 1 100 ? 20.137 -9.206 -0.840 1.00 58.09 100 MET A N 1
ATOM 760 C CA . MET A 1 100 ? 19.919 -8.050 0.052 1.00 58.09 100 MET A CA 1
ATOM 761 C C . MET A 1 100 ? 18.490 -7.992 0.640 1.00 58.09 100 MET A C 1
ATOM 763 O O . MET A 1 100 ? 18.208 -7.182 1.522 1.00 58.09 100 MET A O 1
ATOM 767 N N . LEU A 1 101 ? 17.596 -8.884 0.196 1.00 56.38 101 LEU A N 1
ATOM 768 C CA . LEU A 1 101 ? 16.146 -8.868 0.433 1.00 56.38 101 LEU A CA 1
ATOM 769 C C . LEU A 1 101 ? 15.728 -8.830 1.908 1.00 56.38 101 LEU A C 1
ATOM 771 O O . LEU A 1 101 ? 14.783 -8.133 2.272 1.00 56.38 101 LEU A O 1
ATOM 775 N N . GLY A 1 102 ? 16.414 -9.600 2.758 1.00 61.06 102 GLY A N 1
ATOM 776 C CA . GLY A 1 102 ? 16.026 -9.764 4.160 1.00 61.06 102 GLY A CA 1
ATOM 777 C C . GLY A 1 102 ? 16.177 -8.478 4.974 1.00 61.06 102 GLY A C 1
ATOM 778 O O . GLY A 1 102 ? 15.273 -8.121 5.726 1.00 61.06 102 GLY A O 1
ATOM 779 N N . ALA A 1 103 ? 17.288 -7.762 4.782 1.00 63.50 103 ALA A N 1
ATOM 780 C CA . ALA A 1 103 ? 17.556 -6.505 5.479 1.00 63.50 103 ALA A CA 1
ATOM 781 C C . ALA A 1 103 ? 16.657 -5.370 4.963 1.00 63.50 103 ALA A C 1
ATOM 783 O O . ALA A 1 103 ? 16.064 -4.637 5.751 1.00 63.50 103 ALA A O 1
ATOM 784 N N . VAL A 1 104 ? 16.480 -5.291 3.640 1.00 67.88 104 VAL A N 1
ATOM 785 C CA . VAL A 1 104 ? 15.712 -4.222 2.985 1.00 67.88 104 VAL A CA 1
ATOM 786 C C . VAL A 1 104 ? 14.212 -4.334 3.272 1.00 67.88 104 VAL A C 1
ATOM 788 O O . VAL A 1 104 ? 13.556 -3.325 3.515 1.00 67.88 104 VAL A O 1
ATOM 791 N N . LYS A 1 105 ? 13.646 -5.550 3.315 1.00 65.56 105 LYS A N 1
ATOM 792 C CA . LYS A 1 105 ? 12.207 -5.744 3.567 1.00 65.56 105 LYS A CA 1
ATOM 793 C C . LYS A 1 105 ? 11.769 -5.207 4.936 1.00 65.56 105 LYS A C 1
ATOM 795 O O . LYS A 1 105 ?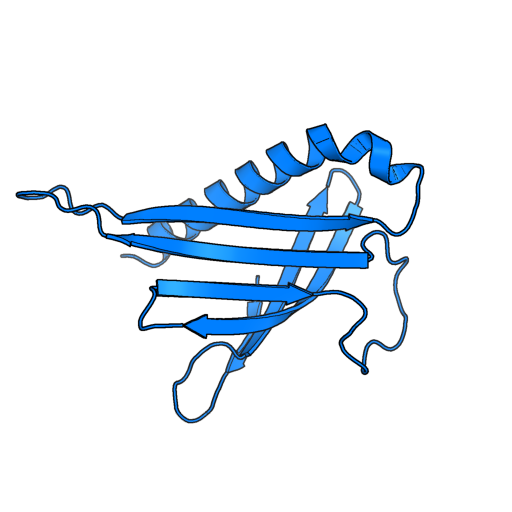 10.703 -4.600 5.033 1.00 65.56 105 LYS A O 1
ATOM 800 N N . GLY A 1 106 ? 12.568 -5.437 5.981 1.00 68.56 106 GLY A N 1
ATOM 801 C CA . GLY A 1 106 ? 12.270 -4.957 7.335 1.00 68.56 106 GLY A CA 1
ATOM 802 C C . GLY A 1 106 ? 12.332 -3.433 7.437 1.00 68.56 106 GLY A C 1
ATOM 803 O O . GLY A 1 106 ? 11.414 -2.814 7.971 1.00 68.56 106 GLY A O 1
ATOM 804 N N . GLU A 1 107 ? 13.370 -2.829 6.856 1.00 74.00 107 GLU A N 1
ATOM 805 C CA . GLU A 1 107 ? 13.527 -1.373 6.791 1.00 74.00 107 GLU A CA 1
ATOM 806 C C . GLU A 1 107 ? 12.372 -0.717 6.019 1.00 74.00 107 GLU A C 1
ATOM 808 O O . GLU A 1 107 ? 11.739 0.215 6.514 1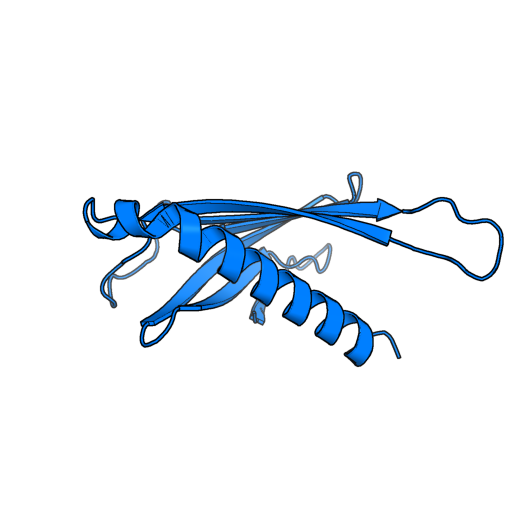.00 74.00 107 GLU A O 1
ATOM 813 N N . MET A 1 108 ? 12.014 -1.269 4.854 1.00 72.81 108 MET A N 1
ATOM 814 C CA . MET A 1 108 ? 10.890 -0.797 4.043 1.00 72.81 108 MET A CA 1
ATOM 815 C C . MET A 1 108 ? 9.561 -0.837 4.800 1.00 72.81 108 MET A C 1
ATOM 817 O O . MET A 1 108 ? 8.785 0.116 4.726 1.00 72.81 108 MET A O 1
ATOM 821 N N . ALA A 1 109 ? 9.286 -1.929 5.522 1.00 76.75 109 ALA A N 1
ATOM 822 C CA . ALA A 1 109 ? 8.082 -2.040 6.339 1.00 76.75 109 ALA A CA 1
ATOM 823 C C . ALA A 1 109 ? 8.049 -0.957 7.426 1.00 76.75 109 ALA A C 1
ATOM 825 O O . ALA A 1 109 ? 7.025 -0.297 7.587 1.00 76.75 109 ALA A O 1
ATOM 826 N N . GLY A 1 110 ? 9.176 -0.724 8.109 1.00 79.00 110 GLY A N 1
ATOM 827 C CA . GLY A 1 110 ? 9.307 0.329 9.117 1.00 79.00 110 GLY A CA 1
ATOM 828 C C . GLY A 1 110 ? 9.019 1.721 8.553 1.00 79.00 110 GLY A C 1
ATOM 829 O O . GLY A 1 110 ? 8.165 2.426 9.083 1.00 79.00 110 GLY A O 1
ATOM 830 N N . VAL A 1 111 ? 9.647 2.078 7.428 1.00 80.44 111 VAL A N 1
ATOM 831 C CA . VAL A 1 111 ? 9.431 3.374 6.757 1.00 80.44 111 VAL A CA 1
ATOM 832 C C . VAL A 1 111 ? 7.974 3.543 6.314 1.00 80.44 111 VAL A C 1
ATOM 834 O O . VAL A 1 111 ? 7.394 4.618 6.475 1.00 80.44 111 VAL A O 1
ATOM 837 N N . MET A 1 112 ? 7.352 2.491 5.770 1.00 79.94 112 MET A N 1
ATOM 838 C CA . MET A 1 112 ? 5.944 2.534 5.360 1.00 79.94 112 MET A CA 1
ATOM 839 C C . MET A 1 112 ? 4.996 2.713 6.548 1.00 79.94 112 MET A C 1
ATOM 841 O O . MET A 1 112 ? 4.052 3.498 6.450 1.00 79.94 112 MET A O 1
ATOM 845 N N . ILE A 1 113 ? 5.249 2.021 7.662 1.00 83.75 113 ILE A N 1
ATOM 846 C CA . ILE A 1 113 ? 4.464 2.156 8.895 1.00 83.75 113 ILE A CA 1
ATOM 847 C C . ILE A 1 113 ? 4.627 3.565 9.473 1.00 83.75 113 ILE A C 1
ATOM 849 O O . ILE A 1 113 ? 3.629 4.216 9.769 1.00 83.75 113 ILE A O 1
ATOM 853 N N . GLU A 1 114 ? 5.850 4.087 9.561 1.00 83.75 114 GLU A N 1
ATOM 854 C CA . GLU A 1 114 ? 6.104 5.436 10.076 1.00 83.75 114 GLU A CA 1
ATOM 855 C C . GLU A 1 114 ? 5.409 6.510 9.224 1.00 83.75 114 GLU A C 1
ATOM 857 O O . GLU A 1 114 ? 4.732 7.400 9.749 1.00 83.75 114 GLU A O 1
ATOM 862 N N . ALA A 1 115 ? 5.520 6.407 7.895 1.00 81.38 115 ALA A N 1
ATOM 863 C CA . ALA A 1 115 ? 4.841 7.310 6.972 1.00 81.38 115 ALA A CA 1
ATOM 864 C C . ALA A 1 115 ? 3.312 7.230 7.114 1.00 81.38 115 ALA A C 1
ATOM 866 O O . ALA A 1 115 ? 2.630 8.258 7.062 1.00 81.38 115 ALA A O 1
ATOM 867 N N . PHE A 1 116 ? 2.772 6.026 7.320 1.00 81.81 116 PHE A N 1
ATOM 868 C CA . PHE A 1 116 ? 1.351 5.805 7.564 1.00 81.81 116 PHE A CA 1
ATOM 869 C C . PHE A 1 116 ? 0.889 6.458 8.872 1.00 81.81 116 PHE A C 1
ATOM 871 O O . PHE A 1 116 ? -0.060 7.243 8.864 1.00 81.81 116 PHE A O 1
ATOM 878 N N . GLU A 1 117 ? 1.590 6.216 9.980 1.00 83.81 117 GLU A N 1
ATOM 879 C CA . GLU A 1 117 ? 1.275 6.829 11.271 1.00 83.81 117 GLU A CA 1
ATOM 880 C C . GLU A 1 117 ? 1.343 8.357 11.218 1.00 83.81 117 GLU A C 1
ATOM 882 O O . GLU A 1 117 ? 0.460 9.050 11.731 1.00 83.81 117 GLU A O 1
ATOM 887 N N . LYS A 1 118 ? 2.383 8.901 10.574 1.00 83.81 118 LYS A N 1
ATOM 888 C CA . LYS A 1 118 ? 2.524 10.342 10.371 1.00 83.81 118 LYS A CA 1
ATOM 889 C C . LYS A 1 118 ? 1.337 10.899 9.591 1.00 83.81 118 LYS A C 1
ATOM 891 O O . LYS A 1 118 ? 0.760 11.902 10.004 1.00 83.81 118 LYS A O 1
ATOM 896 N N . ARG A 1 119 ? 0.921 10.223 8.516 1.00 78.69 119 ARG A N 1
ATOM 897 C CA . ARG A 1 119 ? -0.217 10.658 7.701 1.00 78.69 119 ARG A CA 1
ATOM 898 C C . ARG A 1 119 ? -1.531 10.639 8.477 1.00 78.69 119 ARG A C 1
ATOM 900 O O . ARG A 1 119 ? -2.326 11.560 8.310 1.00 78.69 119 ARG A O 1
ATOM 907 N N . ILE A 1 120 ? -1.754 9.638 9.328 1.00 81.31 120 ILE A N 1
ATOM 908 C CA . ILE A 1 120 ? -2.933 9.601 10.205 1.00 81.31 120 ILE A CA 1
ATOM 909 C C . ILE A 1 120 ? -2.929 10.795 11.157 1.00 81.31 120 ILE A C 1
ATOM 911 O O . ILE A 1 120 ? -3.957 11.448 11.299 1.00 81.31 120 ILE A O 1
ATOM 915 N N . ARG A 1 121 ? -1.784 11.123 11.768 1.00 78.69 121 ARG A N 1
ATOM 916 C CA . ARG A 1 121 ? -1.675 12.280 12.672 1.00 78.69 121 ARG A CA 1
ATOM 917 C C . ARG A 1 121 ? -1.912 13.615 11.962 1.00 78.69 121 ARG A C 1
ATOM 919 O O . ARG A 1 121 ? -2.477 14.518 12.561 1.00 78.69 121 ARG A O 1
ATOM 926 N N . GLU A 1 122 ? -1.493 13.743 10.706 1.00 78.25 122 GLU A N 1
ATOM 927 C CA . GLU A 1 122 ? -1.656 14.974 9.918 1.00 78.25 122 GLU A CA 1
ATOM 928 C C . GLU A 1 122 ? -3.067 15.165 9.339 1.00 78.25 122 GLU A C 1
ATOM 930 O O . GLU A 1 122 ? -3.486 16.301 9.139 1.00 78.25 122 GLU A O 1
ATOM 935 N N . VAL A 1 123 ? -3.783 14.080 9.018 1.00 70.75 123 VAL A N 1
ATOM 936 C CA . VAL A 1 123 ? -5.123 14.127 8.388 1.00 70.75 123 VAL A CA 1
ATOM 937 C C . VAL A 1 123 ? -6.253 13.901 9.391 1.00 70.75 123 VAL A C 1
ATOM 939 O O . VAL A 1 123 ? -7.390 14.267 9.121 1.00 70.75 123 VAL A O 1
ATOM 942 N N . GLY A 1 124 ? -5.962 13.279 10.532 1.00 55.22 124 GLY A N 1
ATOM 943 C CA . GLY A 1 124 ? -6.932 12.954 11.578 1.00 55.22 124 GLY A CA 1
ATOM 944 C C . GLY A 1 124 ? -7.265 14.100 12.538 1.00 55.22 124 GLY A C 1
ATOM 945 O O . GLY A 1 124 ? -7.818 13.816 13.599 1.00 55.22 124 GLY A O 1
ATOM 946 N N . VAL A 1 125 ? -6.913 15.348 12.196 1.00 38.78 125 VAL A N 1
ATOM 947 C CA . VAL A 1 125 ? -7.282 16.577 12.928 1.00 38.78 125 VAL A CA 1
ATOM 948 C C . VAL A 1 125 ? -8.318 17.356 12.134 1.00 38.78 125 VAL A C 1
ATOM 950 O O . VAL A 1 125 ? -8.060 17.609 10.936 1.00 38.78 125 VAL A O 1
#

Foldseek 3Di:
DAQDDADPPPRHGQWDWDWDDDDVDIDIWIWGWDADPVQQKIKTKTADPPPDDPDDDDQQWRIKMKMKGWAFDDDDPPPGDIDIDIDIDTGTPDPVVVVVCPVVVVVRVVVVVVVVVVVCVVPVD